Protein 3LX3 (pdb70)

Secondary structure (DSSP, 8-state):
--EEEEEEEEEEEEEEEEE--EETTEE---EEEEEEEEEEEEEEPPTTS-SS-HHHHHHHHHHHHHHHSSSEEEETT-SSEEEEEETTEEEEEETT--EEEEEGGGEEEES-SS--HHHHHHHHHHHHHHHH-HHHHHHTT--EEEEEEEEETTEEEEEEEE-

CATH classification: 3.30.479.10

Organism: Plasmodium vivax (strain Salvador I) (NCBI:txid126793)

Structure (mmCIF, N/CA/C/O backbone):
data_3LX3
#
_entry.id   3LX3
#
_cell.length_a   131.358
_cell.length_b   131.358
_cell.length_c   73.577
_cell.angle_alpha   90.000
_cell.angle_beta   90.000
_cell.angle_gamma   120.000
#
_symmetry.space_group_name_H-M   'H 3 2'
#
loop_
_entity.id
_entity.type
_entity.pdbx_description
1 polymer '6-pyruvoyl tetrahydrobiopterin synthase'
2 non-polymer 'ZINC ION'
3 non-polymer 2-amino-1,5-dihydropteridine-4,6-dione
4 water water
#
loop_
_atom_site.group_PDB
_atom_site.id
_atom_site.type_symbol
_atom_site.label_atom_id
_atom_site.label_alt_id
_atom_site.label_comp_id
_atom_site.label_asym_id
_atom_site.label_entity_id
_atom_site.label_seq_id
_atom_site.pdbx_PDB_ins_code
_atom_site.Cartn_x
_atom_site.Cartn_y
_atom_site.Cartn_z
_atom_site.occupancy
_atom_site.B_iso_or_equiv
_atom_site.auth_seq_id
_atom_site.auth_comp_id
_atom_site.auth_asym_id
_atom_site.auth_atom_id
_atom_site.pdbx_PDB_model_num
ATOM 1 N N . ASP A 1 18 ? 19.587 1.082 6.670 1.00 46.92 10 ASP A N 1
ATOM 2 C CA . ASP A 1 18 ? 18.930 1.953 7.699 1.00 48.52 10 ASP A CA 1
ATOM 3 C C . ASP A 1 18 ? 17.928 1.166 8.516 1.00 43.16 10 ASP A C 1
ATOM 4 O O . ASP A 1 18 ? 17.153 0.366 7.981 1.00 44.18 10 ASP A O 1
ATOM 9 N N . GLN A 1 19 ? 17.895 1.467 9.810 1.00 38.78 11 GLN A N 1
ATOM 10 C CA A GLN A 1 19 ? 17.062 0.738 10.746 0.60 34.22 11 GLN A CA 1
ATOM 11 C CA B GLN A 1 19 ? 17.061 0.744 10.743 0.40 34.28 11 GLN A CA 1
ATOM 12 C C . GLN A 1 19 ? 16.047 1.705 11.381 1.00 32.23 11 GLN A C 1
ATOM 13 O O . GLN A 1 19 ? 16.441 2.686 12.014 1.00 29.50 11 GLN A O 1
ATOM 24 N N . ILE A 1 20 ? 14.755 1.415 11.189 1.00 27.94 12 ILE A N 1
ATOM 25 C CA . ILE A 1 20 ? 13.666 2.202 11.759 1.00 28.01 12 ILE A CA 1
ATOM 26 C C . ILE A 1 20 ? 13.470 1.821 13.211 1.00 27.18 12 ILE A C 1
ATOM 27 O O . ILE A 1 20 ? 13.523 0.630 13.587 1.00 28.94 12 ILE A O 1
ATOM 32 N N . ALA A 1 21 ? 13.233 2.818 14.060 1.00 23.52 13 ALA A N 1
ATOM 33 C CA . ALA A 1 21 ? 12.765 2.552 15.405 1.00 20.59 13 ALA A CA 1
ATOM 34 C C . ALA A 1 21 ? 11.626 3.501 15.721 1.00 22.65 13 ALA A C 1
ATOM 35 O O . ALA A 1 21 ? 11.583 4.616 15.200 1.00 23.16 13 ALA A O 1
ATOM 37 N N . GLU A 1 22 ? 10.737 3.042 16.589 1.00 19.74 14 GLU A N 1
ATOM 38 C CA . GLU A 1 22 ? 9.624 3.844 17.118 1.00 19.25 14 GLU A CA 1
ATOM 39 C C . GLU A 1 22 ? 9.898 4.139 18.569 1.00 22.07 14 GLU A C 1
ATOM 40 O O . GLU A 1 22 ? 10.094 3.233 19.346 1.00 22.97 14 GLU A O 1
ATOM 46 N N . LEU A 1 23 ? 9.891 5.418 18.937 1.00 18.13 15 LEU A N 1
ATOM 47 C CA . LEU A 1 23 ? 10.116 5.820 20.307 1.00 17.11 15 LEU A CA 1
ATOM 48 C C . LEU A 1 23 ? 8.779 6.214 20.947 1.00 19.35 15 LEU A C 1
ATOM 49 O O . LEU A 1 23 ? 7.917 6.831 20.278 1.00 20.11 15 LEU A O 1
ATOM 54 N N . LEU A 1 24 ? 8.629 5.886 22.221 1.00 18.30 16 LEU A N 1
ATOM 55 C CA . LEU A 1 24 ? 7.462 6.244 23.019 1.00 17.70 16 LEU A CA 1
ATOM 56 C C . LEU A 1 24 ? 7.922 6.882 24.297 1.00 20.16 16 LEU A C 1
ATOM 57 O O . LEU A 1 24 ? 8.740 6.288 25.029 1.00 22.06 16 LEU A O 1
ATOM 62 N N . VAL A 1 25 ? 7.392 8.061 24.584 1.00 17.88 17 VAL A N 1
ATOM 63 C CA . VAL A 1 25 ? 7.594 8.641 25.888 1.00 20.09 17 VAL A CA 1
ATOM 64 C C . VAL A 1 25 ? 6.209 8.864 26.548 1.00 20.78 17 VAL A C 1
ATOM 65 O O . VAL A 1 25 ? 5.293 9.416 25.959 1.00 21.08 17 VAL A O 1
ATOM 69 N N . GLU A 1 26 ? 6.105 8.371 27.791 1.00 22.97 18 GLU A N 1
ATOM 70 C CA . GLU A 1 26 ? 4.873 8.368 28.547 1.00 26.32 18 GLU A CA 1
ATOM 71 C C . GLU A 1 26 ? 5.157 8.421 30.011 1.00 27.80 18 GLU A C 1
ATOM 72 O O . GLU A 1 26 ? 5.995 7.709 30.526 1.00 33.06 18 GLU A O 1
ATOM 78 N N . SER A 1 27 ? 4.401 9.238 30.722 1.00 30.15 19 SER A N 1
ATOM 79 C CA . SER A 1 27 ? 4.687 9.455 32.137 1.00 35.12 19 SER A CA 1
ATOM 80 C C . SER A 1 27 ? 3.499 10.080 32.817 1.00 36.21 19 SER A C 1
ATOM 81 O O . SER A 1 27 ? 2.865 10.959 32.242 1.00 33.00 19 SER A O 1
ATOM 84 N N . PRO A 1 28 ? 3.222 9.673 34.066 1.00 33.86 20 PRO A N 1
ATOM 85 C CA . PRO A 1 28 ? 2.229 10.458 34.813 1.00 32.02 20 PRO A CA 1
ATOM 86 C C . PRO A 1 28 ? 2.616 11.955 34.953 1.00 33.04 20 PRO A C 1
ATOM 87 O O . PRO A 1 28 ? 1.746 12.796 35.261 1.00 33.95 20 PRO A O 1
ATOM 91 N N . LEU A 1 29 ? 3.879 12.288 34.716 1.00 30.13 21 LEU A N 1
ATOM 92 C CA . LEU A 1 29 ? 4.347 13.685 34.649 1.00 35.27 21 LEU A CA 1
ATOM 93 C C . LEU A 1 29 ? 3.843 14.546 33.499 1.00 37.57 21 LEU A C 1
ATOM 94 O O . L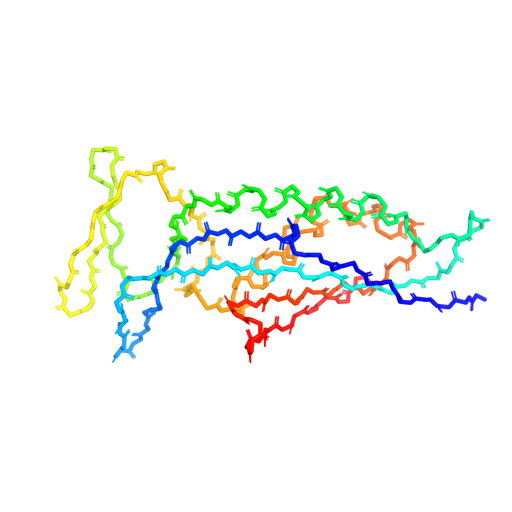EU A 1 29 ? 3.871 15.761 33.598 1.00 38.45 21 LEU A O 1
ATOM 99 N N . PHE A 1 30 ? 3.509 13.920 32.373 1.00 27.97 22 PHE A N 1
ATOM 100 C CA . PHE A 1 30 ? 3.086 14.603 31.141 1.00 28.73 22 PHE A CA 1
ATOM 101 C C . PHE A 1 30 ? 1.580 14.755 31.323 1.00 28.11 22 PHE A C 1
ATOM 102 O O . PHE A 1 30 ? 0.743 14.143 30.606 1.00 24.64 22 PHE A O 1
ATOM 110 N N . SER A 1 31 ? 1.257 15.566 32.307 1.00 24.03 23 SER A N 1
ATOM 111 C CA A SER A 1 31 ? -0.115 15.739 32.770 0.50 21.77 23 SER A CA 1
ATOM 112 C CA B SER A 1 31 ? -0.127 15.735 32.704 0.50 22.57 23 SER A CA 1
ATOM 113 C C . SER A 1 31 ? -0.522 17.199 32.755 1.00 22.50 23 SER A C 1
ATOM 114 O O . SER A 1 31 ? 0.315 18.100 32.956 1.00 23.14 23 SER A O 1
ATOM 119 N N . PHE A 1 32 ? -1.806 17.429 32.544 1.00 19.41 24 PHE A N 1
ATOM 120 C CA . PHE A 1 32 ? -2.395 18.752 32.736 1.00 18.32 24 PHE A CA 1
ATOM 121 C C . PHE A 1 32 ? -3.709 18.561 33.452 1.00 17.16 24 PHE A C 1
ATOM 122 O O . PHE A 1 32 ? -4.607 17.888 32.954 1.00 18.81 24 PHE A O 1
ATOM 130 N N . ASN A 1 33 ? -3.785 19.104 34.660 1.00 16.28 25 ASN A N 1
ATOM 131 C CA . ASN A 1 33 ? -4.928 18.946 35.493 1.00 17.06 25 ASN A CA 1
ATOM 132 C C . ASN A 1 33 ? -5.823 20.153 35.324 1.00 16.96 25 ASN A C 1
ATOM 133 O O . ASN A 1 33 ? -5.467 21.270 35.711 1.00 17.56 25 ASN A O 1
ATOM 138 N N . CYS A 1 34 ? -6.940 19.926 34.629 1.00 15.21 26 CYS A N 1
ATOM 139 C CA . CYS A 1 34 ? -7.735 20.999 34.065 1.00 14.77 26 CYS A CA 1
ATOM 140 C C . CYS A 1 34 ? -9.224 20.800 34.298 1.00 16.68 26 CYS A C 1
ATOM 141 O O . CYS A 1 34 ? -9.708 19.662 34.441 1.00 16.13 26 CYS A O 1
ATOM 144 N N . ALA A 1 35 ? -9.945 21.922 34.279 1.00 14.48 27 ALA A N 1
ATOM 145 C CA . ALA A 1 35 ? -11.385 21.912 34.272 1.00 14.95 27 ALA A CA 1
ATOM 146 C C . ALA A 1 35 ? -11.894 22.074 32.824 1.00 16.27 27 ALA A C 1
ATOM 147 O O . ALA A 1 35 ? -11.235 22.694 31.988 1.00 15.34 27 ALA A O 1
ATOM 149 N N . HIS A 1 36 ? -13.074 21.518 32.536 1.00 15.17 28 HIS A N 1
ATOM 150 C CA . HIS A 1 36 ? -13.673 21.659 31.225 1.00 14.70 28 HIS A CA 1
ATOM 151 C C . HIS A 1 36 ? -15.154 21.308 31.301 1.00 16.02 28 HIS A C 1
ATOM 152 O O . HIS A 1 36 ? -15.614 20.784 32.304 1.00 15.53 28 HIS A O 1
ATOM 159 N N . PHE A 1 37 ? -15.841 21.508 30.194 1.00 15.97 29 PHE A N 1
ATOM 160 C CA . PHE A 1 37 ? -17.098 20.801 29.946 1.00 15.52 29 PHE A CA 1
ATOM 161 C C . PHE A 1 37 ? -17.302 20.724 28.435 1.00 15.09 29 PHE A C 1
ATOM 162 O O . PHE A 1 37 ? -17.050 21.687 27.689 1.00 16.12 29 PHE A O 1
ATOM 170 N N . ILE A 1 38 ? -17.836 19.592 27.997 1.00 16.95 30 ILE A N 1
ATOM 171 C CA A ILE A 1 38 ? -18.238 19.377 26.596 0.50 18.27 30 ILE A CA 1
ATOM 172 C CA B ILE A 1 38 ? -18.177 19.448 26.586 0.50 18.76 30 ILE A CA 1
ATOM 173 C C . ILE A 1 38 ? -19.553 20.089 26.320 1.00 18.59 30 ILE A C 1
ATOM 174 O O . ILE A 1 38 ? -20.492 20.000 27.116 1.00 18.40 30 ILE A O 1
ATOM 183 N N . ALA A 1 39 ? -19.624 20.801 25.199 1.00 19.65 31 ALA A N 1
ATOM 184 C CA . ALA A 1 39 ? -20.870 21.328 24.678 1.00 19.35 31 ALA A CA 1
ATOM 185 C C . ALA A 1 39 ? -20.864 21.171 23.180 1.00 18.79 31 ALA A C 1
ATOM 186 O O . ALA A 1 39 ? -19.899 21.519 22.518 1.00 19.29 31 ALA A O 1
ATOM 188 N N . PHE A 1 40 ? -21.962 20.655 22.644 1.00 19.17 32 PHE A N 1
ATOM 189 C CA . PHE A 1 40 ? -22.198 20.607 21.191 1.00 20.35 32 PHE A CA 1
ATOM 190 C C . PHE A 1 40 ? -23.700 20.766 20.947 1.00 22.81 32 PHE A C 1
ATOM 191 O O . PHE A 1 40 ? -24.436 20.984 21.876 1.00 20.99 32 PHE A O 1
ATOM 199 N N . LYS A 1 41 ? -24.162 20.709 19.706 1.00 22.64 33 LYS A N 1
ATOM 200 C CA . LYS A 1 41 ? -25.572 20.997 19.425 1.00 24.60 33 LYS A CA 1
ATOM 201 C C . LYS A 1 41 ? -26.449 19.994 20.127 1.00 25.01 33 LYS A C 1
ATOM 202 O O . LYS A 1 41 ? -26.305 18.787 19.934 1.00 28.42 33 LYS A O 1
ATOM 208 N N . GLY A 1 42 ? -27.319 20.499 20.983 1.00 26.75 34 GLY A N 1
ATOM 209 C CA . GLY A 1 42 ? -28.212 19.675 21.782 1.00 30.76 34 GLY A CA 1
ATOM 210 C C . GLY A 1 42 ? -27.677 19.044 23.059 1.00 31.42 34 GLY A C 1
ATOM 211 O O . GLY A 1 42 ? -28.382 18.270 23.699 1.00 34.65 34 GLY A O 1
ATOM 212 N N . PHE A 1 43 ? -26.433 19.351 23.442 1.00 27.26 35 PHE A N 1
ATOM 213 C CA . PHE A 1 43 ? -25.814 18.725 24.603 1.00 27.18 35 PHE A CA 1
ATOM 214 C C . PHE A 1 43 ? -24.869 19.682 25.317 1.00 26.38 35 PHE A C 1
ATOM 215 O O . PHE A 1 43 ? -24.032 20.313 24.678 1.00 25.13 35 PHE A O 1
ATOM 223 N N . ARG A 1 44 ? -24.993 19.747 26.642 1.00 27.97 36 ARG A N 1
ATOM 224 C CA . ARG A 1 44 ? -24.115 20.541 27.500 1.00 28.22 36 ARG A CA 1
ATOM 225 C C . ARG A 1 44 ? -23.932 19.573 28.687 1.00 27.24 36 ARG A C 1
ATOM 226 O O . ARG A 1 44 ? -24.868 18.858 29.084 1.00 33.73 36 ARG A O 1
ATOM 234 N N . GLU A 1 45 ? -22.741 19.491 29.214 1.00 22.24 37 GLU A N 1
ATOM 235 C CA . GLU A 1 45 ? -22.576 18.817 30.506 1.00 24.71 37 GLU A CA 1
ATOM 236 C C . GLU A 1 45 ? -22.100 19.775 31.550 1.00 22.09 37 GLU A C 1
ATOM 237 O O . GLU A 1 45 ? -21.730 20.910 31.234 1.00 21.04 37 GLU A O 1
ATOM 243 N N . THR A 1 46 ? -22.131 19.307 32.792 1.00 18.45 38 THR A N 1
ATOM 244 C CA . THR A 1 46 ? -21.721 20.105 33.938 1.00 17.94 38 THR A CA 1
ATOM 245 C C . THR A 1 46 ? -20.228 20.278 33.974 1.00 18.40 38 THR A C 1
ATOM 246 O O . THR A 1 46 ? -19.448 19.416 33.511 1.00 18.51 38 THR A O 1
ATOM 250 N N . LEU A 1 47 ? -19.794 21.388 34.566 1.00 16.73 39 LEU A N 1
ATOM 251 C CA . LEU A 1 47 ? -18.383 21.647 34.835 1.00 17.29 39 LEU A CA 1
ATOM 252 C C . LEU A 1 47 ? -17.744 20.570 35.687 1.00 19.19 39 LEU A C 1
ATOM 253 O O . LEU A 1 47 ? -18.267 20.189 36.726 1.00 18.01 39 LEU A O 1
ATOM 258 N N . HIS A 1 48 ? -16.585 20.097 35.240 1.00 15.69 40 HIS A N 1
ATOM 259 C CA . HIS A 1 48 ? -15.824 19.115 35.996 1.00 17.16 40 HIS A CA 1
ATOM 260 C C . HIS A 1 48 ? -14.359 19.213 35.565 1.00 15.66 40 HIS A C 1
ATOM 261 O O . HIS A 1 48 ? -13.940 20.246 35.087 1.00 15.63 40 HIS A O 1
ATOM 268 N N . GLY A 1 49 ? -13.574 18.180 35.827 1.00 16.79 41 GLY A N 1
ATOM 269 C CA . GLY A 1 49 ? -12.184 18.221 35.441 1.00 16.8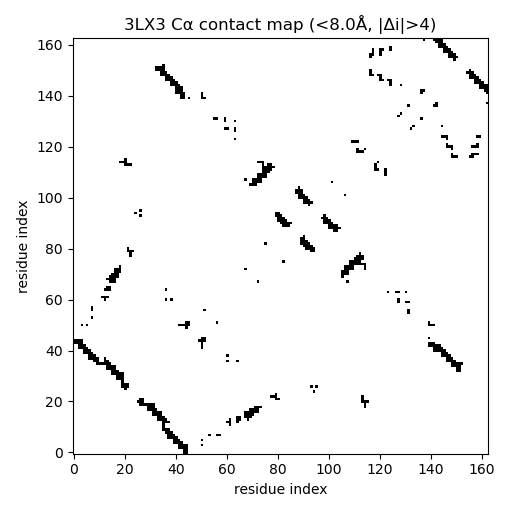8 41 GLY A CA 1
ATOM 270 C C . GLY A 1 49 ? -11.583 16.847 35.438 1.00 16.18 41 GLY A C 1
ATOM 271 O O . GLY A 1 49 ? -12.249 15.867 35.723 1.00 17.72 41 GLY A O 1
ATOM 272 N N . HIS A 1 50 ? -10.308 16.827 35.054 1.00 16.24 42 HIS A N 1
ATOM 273 C CA . HIS A 1 50 ? -9.508 15.632 34.802 1.00 14.49 42 HIS A CA 1
ATOM 274 C C . HIS A 1 50 ? -8.035 15.895 35.034 1.00 16.51 42 HIS A C 1
ATOM 275 O O . HIS A 1 50 ? -7.548 17.006 34.847 1.00 17.74 42 HIS A O 1
ATOM 282 N N . ASN A 1 51 ? -7.312 14.822 35.350 1.00 16.76 43 ASN A N 1
ATOM 283 C CA . ASN A 1 51 ? -5.887 14.760 35.196 1.00 17.87 43 ASN A CA 1
ATOM 284 C C . ASN A 1 51 ? -5.633 14.233 33.802 1.00 16.93 43 ASN A C 1
ATOM 285 O O . ASN A 1 51 ? -5.584 13.027 33.577 1.00 19.58 43 ASN A O 1
ATOM 290 N N . TYR A 1 52 ? -5.528 15.118 32.821 1.00 16.68 44 TYR A N 1
ATOM 291 C CA . TYR A 1 52 ? -5.232 14.681 31.474 1.00 16.83 44 TYR A CA 1
ATOM 292 C C . TYR A 1 52 ? -3.808 14.186 31.382 1.00 19.36 44 TYR A C 1
ATOM 293 O O . TYR A 1 52 ? -2.904 14.726 32.023 1.00 20.21 44 TYR A O 1
ATOM 302 N N . ASN A 1 53 ? -3.577 13.173 30.559 1.00 17.79 45 ASN A N 1
ATOM 303 C CA . ASN A 1 53 ? -2.240 12.649 30.340 1.00 19.81 45 ASN A CA 1
ATOM 304 C C . ASN A 1 53 ? -1.924 12.557 28.839 1.00 20.23 45 ASN A C 1
ATOM 305 O O . ASN A 1 53 ? -2.810 12.273 28.045 1.00 21.75 45 ASN A O 1
ATOM 314 N N . VAL A 1 54 ? -0.666 12.818 28.467 1.00 18.72 46 VAL A N 1
ATOM 315 C CA . VAL A 1 54 ? -0.215 12.8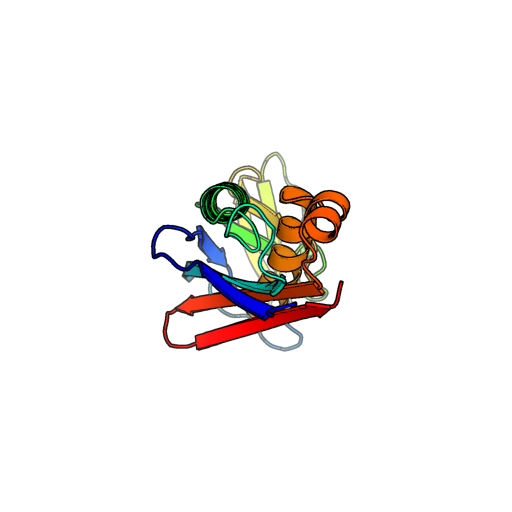61 27.084 1.00 19.60 46 VAL A CA 1
ATOM 316 C C . VAL A 1 54 ? 0.935 11.914 26.941 1.00 19.10 46 VAL A C 1
ATOM 317 O O . VAL A 1 54 ? 1.884 11.962 27.725 1.00 23.11 46 VAL A O 1
ATOM 321 N N . SER A 1 55 ? 0.885 11.102 25.887 1.00 17.55 47 SER A N 1
ATOM 322 C CA . SER A 1 55 ? 2.070 10.384 25.444 1.00 18.11 47 SER A CA 1
ATOM 323 C C . SER A 1 55 ? 2.414 10.749 24.019 1.00 20.27 47 SER A C 1
ATOM 324 O O . SER A 1 55 ? 1.558 11.110 23.233 1.00 19.76 47 SER A O 1
ATOM 327 N N . LEU A 1 56 ? 3.690 10.614 23.676 1.00 18.88 48 LEU A N 1
ATOM 328 C CA . LEU A 1 56 ? 4.180 10.901 22.326 1.00 17.45 48 LEU A CA 1
ATOM 329 C C . LEU A 1 56 ? 4.910 9.687 21.784 1.00 18.06 48 LEU A C 1
ATOM 330 O O . LEU A 1 56 ? 5.765 9.118 22.470 1.00 20.62 48 LEU A O 1
ATOM 335 N N . ARG A 1 57 ? 4.544 9.326 20.549 1.00 18.54 49 ARG A N 1
ATOM 336 C CA . ARG A 1 57 ? 5.199 8.271 19.791 1.00 18.55 49 ARG A CA 1
ATOM 337 C C . ARG A 1 57 ? 5.704 8.874 18.489 1.00 20.82 49 ARG A C 1
ATOM 338 O O . ARG A 1 57 ? 5.035 9.713 17.872 1.00 21.38 49 ARG A O 1
ATOM 346 N N . LEU A 1 58 ? 6.864 8.417 18.059 1.00 19.38 50 LEU A N 1
ATOM 347 C CA . LEU A 1 58 ? 7.391 8.870 16.775 1.00 19.59 50 LEU A CA 1
ATOM 348 C C . LEU A 1 58 ? 8.197 7.764 16.132 1.00 21.34 50 LEU A C 1
ATOM 349 O O . LEU A 1 58 ? 8.556 6.784 16.797 1.00 20.49 50 LEU A O 1
ATOM 354 N N . ARG A 1 59 ? 8.475 7.895 14.833 1.00 19.22 51 ARG A N 1
ATOM 355 C CA . ARG A 1 59 ? 9.269 6.928 14.072 1.00 18.79 51 ARG A CA 1
ATOM 356 C C . ARG A 1 59 ? 10.331 7.654 13.262 1.00 19.09 51 ARG A C 1
ATOM 357 O O . ARG A 1 59 ? 10.068 8.750 12.693 1.00 20.76 51 ARG A O 1
ATOM 365 N N . GLY A 1 60 ? 11.507 7.049 13.173 1.00 20.15 52 GLY A N 1
ATOM 366 C CA . GLY A 1 60 ? 12.570 7.549 12.289 1.00 20.13 52 GLY A CA 1
ATOM 367 C C . GLY A 1 60 ? 13.627 6.482 12.199 1.00 23.10 52 GLY A C 1
ATOM 368 O O . GLY A 1 60 ? 13.467 5.387 12.745 1.00 23.92 52 GLY A O 1
ATOM 369 N N . ASN A 1 61 ? 14.715 6.776 11.514 1.00 23.74 53 ASN A N 1
ATOM 370 C CA . ASN A 1 61 ? 15.859 5.877 11.473 1.00 23.69 53 ASN A CA 1
ATOM 371 C C . ASN A 1 61 ? 16.780 6.142 12.659 1.00 23.17 53 ASN A C 1
ATOM 372 O O . ASN A 1 61 ? 16.937 7.299 13.085 1.00 22.24 53 ASN A O 1
ATOM 377 N N . ILE A 1 62 ? 17.411 5.089 13.159 1.00 22.23 54 ILE A N 1
ATOM 378 C CA . ILE A 1 62 ? 18.441 5.242 14.204 1.00 23.51 54 ILE A CA 1
ATOM 379 C C . ILE A 1 62 ? 19.620 5.968 13.556 1.00 21.18 54 ILE A C 1
ATOM 380 O O . ILE A 1 62 ? 20.106 5.544 12.464 1.00 24.63 54 ILE A O 1
ATOM 385 N N . GLN A 1 63 ? 20.046 7.081 14.147 1.00 22.57 55 GLN A N 1
ATOM 386 C CA . GLN A 1 63 ? 21.148 7.901 13.627 1.00 24.21 55 GLN A CA 1
ATOM 387 C C . GLN A 1 63 ? 22.508 7.379 14.096 1.00 25.28 55 GLN A C 1
ATOM 388 O O . GLN A 1 63 ? 22.584 6.439 14.899 1.00 22.91 55 GLN A O 1
ATOM 394 N N . GLY A 1 64 ? 23.569 7.984 13.573 1.00 26.22 56 GLY A N 1
ATOM 395 C CA . GLY A 1 64 ? 24.924 7.546 13.893 1.00 24.90 56 GLY A CA 1
ATOM 396 C C . GLY A 1 64 ? 25.287 7.652 15.367 1.00 24.53 56 GLY A C 1
ATOM 397 O O . GLY A 1 64 ? 26.244 7.012 15.826 1.00 25.79 56 GLY A O 1
ATOM 398 N N . ASP A 1 65 ? 24.569 8.508 16.103 1.00 25.91 57 ASP A N 1
ATOM 399 C CA . ASP A 1 65 ? 24.815 8.665 17.531 1.00 21.02 57 ASP A CA 1
ATOM 400 C C . ASP A 1 65 ? 24.107 7.607 18.414 1.00 21.41 57 ASP A C 1
ATOM 401 O O . ASP A 1 65 ? 24.333 7.543 19.622 1.00 22.78 57 ASP A O 1
ATOM 406 N N . GLY A 1 66 ? 23.330 6.728 17.776 1.00 21.89 58 GLY A N 1
ATOM 407 C CA . GLY A 1 66 ? 22.622 5.656 18.462 1.00 22.11 58 GLY A CA 1
ATOM 408 C C . GLY A 1 66 ? 21.159 5.887 18.831 1.00 19.71 58 GLY A C 1
ATOM 409 O O . GLY A 1 66 ? 20.494 4.995 19.328 1.00 19.16 58 GLY A O 1
ATOM 410 N N . TYR A 1 67 ? 20.692 7.102 18.570 1.00 18.68 59 TYR A N 1
ATOM 411 C CA . TYR A 1 67 ? 19.325 7.495 18.827 1.00 18.59 59 TYR A CA 1
ATOM 412 C C . TYR A 1 67 ? 18.559 7.806 17.558 1.00 20.22 59 TYR A C 1
ATOM 413 O O . TYR A 1 67 ? 19.166 8.280 16.588 1.00 20.87 59 TYR A O 1
ATOM 422 N N . VAL A 1 68 ? 17.236 7.595 17.571 1.00 19.27 60 VAL A N 1
ATOM 423 C CA . VAL A 1 68 ? 16.403 8.260 16.562 1.00 18.88 60 VAL A CA 1
ATOM 424 C C . VAL A 1 68 ? 16.482 9.768 16.841 1.00 19.56 60 VAL A C 1
ATOM 425 O O . VAL A 1 68 ? 16.874 10.569 15.973 1.00 21.95 60 VAL A O 1
ATOM 429 N N . ILE A 1 69 ? 16.128 10.120 18.065 1.00 20.08 61 ILE A N 1
ATOM 430 C CA . ILE A 1 69 ? 16.153 11.498 18.590 1.00 20.17 61 ILE A CA 1
ATOM 431 C C . ILE A 1 69 ? 16.230 11.306 20.118 1.00 19.47 61 ILE A C 1
ATOM 432 O O . ILE A 1 69 ? 15.687 10.334 20.676 1.00 20.42 61 ILE A O 1
ATOM 437 N N . ASP A 1 70 ? 16.974 12.162 20.795 1.00 20.88 62 ASP A N 1
ATOM 438 C CA . ASP A 1 70 ? 17.184 12.062 22.224 1.00 19.51 62 ASP A CA 1
ATOM 439 C C . ASP A 1 70 ? 15.860 12.130 22.999 1.00 20.51 62 ASP A C 1
ATOM 440 O O . ASP A 1 70 ? 15.122 13.123 22.932 1.00 21.19 62 ASP A O 1
ATOM 445 N N . PHE A 1 71 ? 15.557 11.083 23.770 1.00 20.37 63 PHE A N 1
ATOM 446 C CA . PHE A 1 71 ? 14.383 11.087 24.653 1.00 20.33 63 PHE A CA 1
ATOM 447 C C . PHE A 1 71 ? 14.298 12.351 25.511 1.00 20.09 63 PHE A C 1
ATOM 448 O O . PHE A 1 71 ? 13.191 12.832 25.819 1.00 20.44 63 PHE A O 1
ATOM 456 N N . SER A 1 72 ? 15.441 12.882 25.969 1.00 21.23 64 SER A N 1
ATOM 457 C CA . SER A 1 72 ? 15.386 14.038 26.894 1.00 24.55 64 SER A CA 1
ATOM 458 C C . SER A 1 72 ? 14.761 15.285 26.243 1.00 24.89 64 SER A C 1
ATOM 459 O O . SER A 1 72 ? 14.073 16.056 26.898 1.00 24.39 64 SER A O 1
ATOM 464 N N . ILE A 1 73 ? 14.998 15.468 24.943 1.00 22.61 65 ILE A N 1
ATOM 465 C CA . ILE A 1 73 ? 14.402 16.569 24.190 1.00 25.12 65 ILE A CA 1
ATOM 466 C C . ILE A 1 73 ? 12.901 16.361 24.112 1.00 23.72 65 ILE A C 1
ATOM 467 O O . ILE A 1 73 ? 12.112 17.292 24.331 1.00 25.28 65 ILE A O 1
ATOM 472 N N . LEU A 1 74 ? 12.487 15.132 23.800 1.00 21.54 66 LEU A N 1
ATOM 473 C CA . LEU A 1 74 ? 11.058 14.805 23.716 1.00 21.56 66 LEU A CA 1
ATOM 474 C C . LEU A 1 74 ? 10.364 15.085 25.034 1.00 23.17 66 LEU A C 1
ATOM 475 O O . LEU A 1 74 ? 9.305 15.719 25.069 1.00 23.89 66 LEU A O 1
ATOM 480 N N . LYS A 1 75 ? 10.970 14.644 26.125 1.00 20.94 67 LYS A N 1
ATOM 481 C CA . LYS A 1 75 ? 10.368 14.822 27.419 1.00 21.47 67 LYS A CA 1
ATOM 482 C C . LYS A 1 75 ? 10.252 16.300 27.779 1.00 21.85 67 LYS A C 1
ATOM 483 O O . LYS A 1 75 ? 9.235 16.726 28.330 1.00 22.84 67 LYS A O 1
ATOM 489 N N . GLU A 1 76 ? 11.315 17.050 27.498 1.00 23.17 68 GLU A N 1
ATOM 490 C CA . GLU A 1 76 ? 11.355 18.487 27.824 1.00 24.46 68 GLU A CA 1
ATOM 491 C C . GLU A 1 76 ? 10.213 19.206 27.129 1.00 25.70 68 GLU A C 1
ATOM 492 O O . GLU A 1 76 ? 9.487 19.977 27.757 1.00 24.50 68 GLU A O 1
ATOM 498 N N . LYS A 1 77 ? 10.043 18.904 25.839 1.00 24.44 69 LYS A N 1
ATOM 499 C CA . LYS A 1 77 ? 9.027 19.585 25.035 1.00 25.06 69 LYS A CA 1
ATOM 500 C C . LYS A 1 77 ? 7.610 19.138 25.380 1.00 24.55 69 LYS A C 1
ATOM 501 O O . LYS A 1 77 ? 6.711 19.995 25.455 1.00 24.34 69 LYS A O 1
ATOM 507 N N . VAL A 1 78 ? 7.386 17.840 25.653 1.00 21.63 70 VAL A N 1
ATOM 508 C CA . VAL A 1 78 ? 6.056 17.400 26.140 1.00 21.30 70 VAL A CA 1
ATOM 509 C C . VAL A 1 78 ? 5.710 18.073 27.482 1.00 23.66 70 VAL A C 1
ATOM 510 O O . VAL A 1 78 ? 4.602 18.565 27.666 1.00 22.89 70 VAL A O 1
ATOM 514 N N . ARG A 1 79 ? 6.663 18.124 28.411 1.00 21.97 71 ARG A N 1
ATOM 515 C CA A ARG A 1 79 ? 6.405 18.777 29.698 0.60 23.35 71 ARG A CA 1
ATOM 516 C CA B ARG A 1 79 ? 6.437 18.785 29.693 0.40 24.17 71 ARG A CA 1
ATOM 517 C C . ARG A 1 79 ? 6.057 20.253 29.486 1.00 23.61 71 ARG A C 1
ATOM 518 O O . ARG A 1 79 ? 5.160 20.770 30.134 1.00 22.74 71 ARG A O 1
ATOM 533 N N . LYS A 1 80 ? 6.779 20.929 28.600 1.00 23.62 72 LYS A N 1
ATOM 534 C CA . LYS A 1 80 ? 6.525 22.350 28.324 1.00 22.98 72 LYS A CA 1
ATOM 535 C C . LYS A 1 80 ? 5.079 22.588 27.842 1.00 24.84 72 LYS A C 1
ATOM 536 O O . LYS A 1 80 ? 4.375 23.485 28.347 1.00 23.68 72 LYS A O 1
ATOM 542 N N . VAL A 1 81 ? 4.636 21.791 26.872 1.00 22.52 73 VAL A N 1
ATOM 543 C CA . VAL A 1 81 ? 3.269 21.920 26.320 1.00 24.65 73 VAL A CA 1
ATOM 544 C C . VAL A 1 81 ? 2.258 21.616 27.394 1.00 24.71 73 VAL A C 1
ATOM 545 O O . VAL A 1 81 ? 1.315 22.377 27.603 1.00 24.98 73 VAL A O 1
ATOM 549 N N . CYS A 1 82 ? 2.460 20.529 28.119 1.00 23.68 74 CYS A N 1
ATOM 550 C CA . CYS A 1 82 ? 1.558 20.204 29.249 1.00 24.15 74 CYS A CA 1
ATOM 551 C C . CYS A 1 82 ? 1.457 21.314 30.275 1.00 25.94 74 CYS A C 1
ATOM 552 O O . CYS A 1 82 ? 0.365 21.634 30.753 1.00 24.07 74 CYS A O 1
ATOM 555 N N . LYS A 1 83 ? 2.580 21.944 30.599 1.00 24.23 75 LYS A N 1
ATOM 556 C CA . LYS A 1 83 ? 2.609 22.945 31.633 1.00 24.25 75 LYS A CA 1
ATOM 557 C C . LYS A 1 83 ? 1.785 24.163 31.214 1.00 22.55 75 LYS A C 1
ATOM 558 O O . LYS A 1 83 ? 1.196 24.815 32.110 1.00 25.94 75 LYS A O 1
ATOM 564 N N . GLN A 1 84 ? 1.699 24.463 29.913 1.00 22.53 76 GLN A N 1
ATOM 565 C CA . GLN A 1 84 ? 0.918 25.590 29.452 1.00 23.44 76 GLN A CA 1
ATOM 566 C C . GLN A 1 84 ? -0.563 25.400 29.725 1.00 23.70 76 GLN A C 1
ATOM 567 O O . GLN A 1 84 ? -1.289 26.351 30.015 1.00 24.81 76 GLN A O 1
ATOM 573 N N . LEU A 1 85 ? -1.019 24.156 29.636 1.00 20.85 77 LEU A N 1
ATOM 574 C CA . LEU A 1 85 ? -2.430 23.851 29.873 1.00 20.01 77 LEU A CA 1
ATOM 575 C C . LEU A 1 85 ? -2.765 23.654 31.344 1.00 17.69 77 LEU A C 1
ATOM 576 O O . LEU A 1 85 ? -3.841 24.048 31.835 1.00 17.42 77 LEU A O 1
ATOM 581 N N . ASP A 1 86 ? -1.838 23.042 32.063 1.00 17.96 78 ASP A N 1
ATOM 582 C CA . ASP A 1 86 ? -2.069 22.600 33.429 1.00 17.72 78 ASP A CA 1
ATOM 583 C C . ASP A 1 86 ? -2.615 23.695 34.332 1.00 16.79 78 ASP A C 1
ATOM 584 O O . ASP A 1 86 ? -2.171 24.853 34.271 1.00 17.96 78 ASP A O 1
ATOM 589 N N . HIS A 1 87 ? -3.574 23.313 35.183 1.00 18.16 79 HIS A N 1
ATOM 590 C CA . HIS A 1 87 ? -4.097 24.180 36.246 1.00 18.05 79 HIS A CA 1
ATOM 591 C C . HIS A 1 87 ? -4.924 25.319 35.696 1.00 17.63 79 HIS A C 1
ATOM 592 O O . HIS A 1 87 ? -4.887 26.424 36.171 1.00 22.07 79 HIS A O 1
ATOM 599 N N . HIS A 1 88 ? -5.718 25.038 34.691 1.00 16.59 80 HIS A N 1
ATOM 600 C CA . HIS A 1 88 ? -6.666 25.999 34.135 1.00 15.77 80 HIS A CA 1
ATOM 601 C C . HIS A 1 88 ? -7.949 25.341 33.695 1.00 15.65 80 HIS A C 1
ATOM 602 O O . HIS A 1 88 ? -8.054 24.107 33.557 1.00 15.88 80 HIS A O 1
ATOM 609 N N . PHE A 1 89 ? -8.939 26.181 33.412 1.00 14.43 81 PHE A N 1
ATOM 610 C CA . PHE A 1 89 ? -10.105 25.814 32.651 1.00 13.62 81 PHE A CA 1
ATOM 611 C C . PHE A 1 89 ? -9.779 25.861 31.154 1.00 15.33 81 PHE A C 1
ATOM 612 O O . PHE A 1 89 ? -9.283 26.901 30.678 1.00 15.77 81 PHE A O 1
ATOM 620 N N . ILE A 1 90 ? -10.074 24.790 30.419 1.00 15.91 82 ILE A N 1
ATOM 621 C CA . ILE A 1 90 ? -9.848 24.748 28.984 1.00 14.29 82 ILE A CA 1
ATOM 622 C C . ILE A 1 90 ? -11.011 25.380 28.257 1.00 15.21 82 ILE A C 1
ATOM 623 O O . ILE A 1 90 ? -12.133 24.866 28.288 1.00 15.91 82 ILE A O 1
ATOM 628 N N . LEU A 1 91 ? -10.753 26.508 27.595 1.00 16.56 83 LEU A N 1
ATOM 629 C CA . LEU A 1 91 ? -11.806 27.304 26.955 1.00 16.20 83 LEU A CA 1
ATOM 630 C C . LEU A 1 91 ? -11.707 27.113 25.441 1.00 18.65 83 LEU A C 1
ATOM 631 O O . LEU A 1 91 ? -10.758 27.590 24.825 1.00 17.75 83 LEU A O 1
ATOM 636 N N . PRO A 1 92 ? -12.693 26.413 24.852 1.00 16.88 84 PRO A N 1
ATOM 637 C CA . PRO A 1 92 ? -12.664 26.207 23.411 1.00 18.14 84 PRO A CA 1
ATOM 638 C C . PRO A 1 92 ? -13.168 27.404 22.693 1.00 23.50 84 PRO A C 1
ATOM 639 O O . PRO A 1 92 ? -14.399 27.564 22.557 1.00 25.51 84 PRO A O 1
ATOM 643 N N . MET A 1 93 ? -12.240 28.160 22.136 1.00 21.53 85 MET A N 1
ATOM 644 C CA . MET A 1 93 ? -12.526 29.498 21.620 1.00 25.07 85 MET A CA 1
ATOM 645 C C . MET A 1 93 ? -13.320 29.489 20.283 1.00 24.06 85 MET A C 1
ATOM 646 O O . MET A 1 93 ? -13.933 30.528 19.925 1.00 24.90 85 MET A O 1
ATOM 651 N N . TYR A 1 94 ? -13.421 28.349 19.593 1.00 21.92 86 TYR A N 1
ATOM 652 C CA . TYR A 1 94 ? -14.188 28.251 18.371 1.00 20.18 86 TYR A CA 1
ATOM 653 C C . TYR A 1 94 ? -15.530 27.499 18.463 1.00 23.39 86 TYR A C 1
ATOM 654 O O . TYR A 1 94 ? -16.095 27.103 17.470 1.00 23.19 86 TYR A O 1
ATOM 663 N N . SER A 1 95 ? -16.061 27.356 19.657 1.00 21.81 87 SER A N 1
ATOM 664 C CA . SER A 1 95 ? -17.314 26.641 19.836 1.00 20.52 87 SER A CA 1
ATOM 665 C C . SER A 1 95 ? -18.465 27.377 19.198 1.00 19.59 87 SER A C 1
ATOM 666 O O . SER A 1 95 ? -18.634 28.593 19.420 1.00 25.25 87 SER A O 1
ATOM 669 N N . ASP A 1 96 ? -19.304 26.626 18.500 1.00 20.80 88 ASP A N 1
ATOM 670 C CA . ASP A 1 96 ? -20.465 27.196 17.859 1.00 25.86 88 ASP A CA 1
ATOM 671 C C . ASP A 1 96 ? -21.692 27.163 18.751 1.00 24.61 88 ASP A 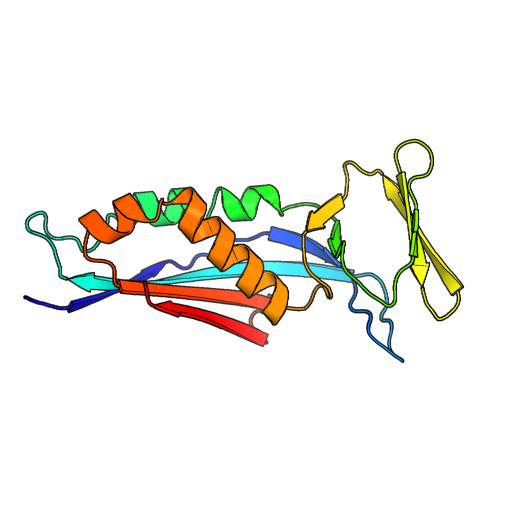C 1
ATOM 672 O O . ASP A 1 96 ? -22.759 27.638 18.336 1.00 28.46 88 ASP A O 1
ATOM 677 N N . VAL A 1 97 ? -21.561 26.655 19.973 1.00 19.58 89 VAL A N 1
ATOM 678 C CA . VAL A 1 97 ? -22.688 26.578 20.905 1.00 18.77 89 VAL A CA 1
ATOM 679 C C . VAL A 1 97 ? -22.448 27.307 22.213 1.00 21.03 89 VAL A C 1
ATOM 680 O O . VAL A 1 97 ? -23.236 27.194 23.150 1.00 23.25 89 VAL A O 1
ATOM 684 N N . LEU A 1 98 ? -21.321 28.011 22.328 1.00 19.60 90 LEU A N 1
ATOM 685 C CA . LEU A 1 98 ? -21.023 28.811 23.500 1.00 19.22 90 LEU A CA 1
ATOM 686 C C . LEU A 1 98 ? -20.873 30.251 23.083 1.00 20.35 90 LEU A C 1
ATOM 687 O O . LEU A 1 98 ? -20.284 30.535 22.022 1.00 22.09 90 LEU A O 1
ATOM 692 N N . ASN A 1 99 ? -21.434 31.159 23.885 1.00 18.47 91 ASN A N 1
ATOM 693 C CA . ASN A 1 99 ? -21.252 32.606 23.745 1.00 18.37 91 ASN A CA 1
ATOM 694 C C . ASN A 1 99 ? -20.223 33.042 24.747 1.00 19.40 91 ASN A C 1
ATOM 695 O O . ASN A 1 99 ? -20.436 32.942 25.944 1.00 19.51 91 ASN A O 1
ATOM 700 N N . ILE A 1 100 ? -19.055 33.452 24.282 1.00 18.41 92 ILE A N 1
ATOM 701 C CA . ILE A 1 100 ? -17.891 33.711 25.139 1.00 18.55 92 ILE A CA 1
ATOM 702 C C . ILE A 1 100 ? -17.733 35.225 25.183 1.00 20.27 92 ILE A C 1
ATOM 703 O O . ILE A 1 100 ? -17.460 35.840 24.147 1.00 21.69 92 ILE A O 1
ATOM 708 N N . GLN A 1 101 ? -17.988 35.830 26.339 1.00 20.80 93 GLN A N 1
ATOM 709 C CA . GLN A 1 101 ? -17.979 37.302 26.512 1.00 20.63 93 GLN A CA 1
ATOM 710 C C . GLN A 1 101 ? -16.795 37.687 27.401 1.00 23.27 93 GLN A C 1
ATOM 711 O O . GLN A 1 101 ? -16.447 36.949 28.329 1.00 22.85 93 GLN A O 1
ATOM 722 N N . GLU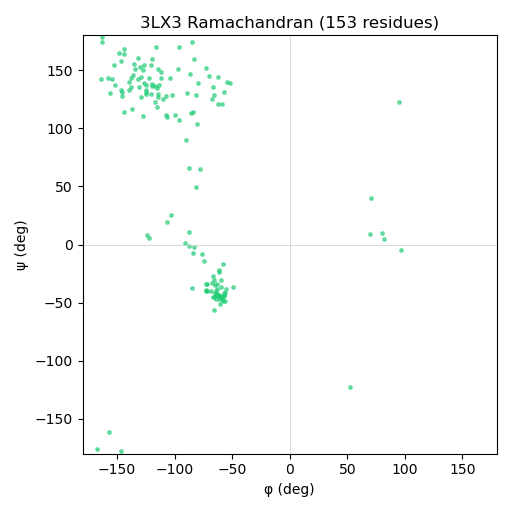 A 1 102 ? -16.155 38.813 27.120 1.00 19.30 94 GLU A N 1
ATOM 723 C CA A GLU A 1 102 ? -15.174 39.399 28.020 0.50 19.64 94 GLU A CA 1
ATOM 724 C CA B GLU A 1 102 ? -15.167 39.335 28.039 0.50 18.47 94 GLU A CA 1
ATOM 725 C C . GLU A 1 102 ? -15.864 40.400 28.911 1.00 18.69 94 GLU A C 1
ATOM 726 O O . GLU A 1 102 ? -16.436 41.365 28.416 1.00 22.18 94 GLU A O 1
ATOM 737 N N . VAL A 1 103 ? -15.843 40.192 30.208 1.00 17.65 95 VAL A N 1
ATOM 738 C CA . VAL A 1 103 ? -16.487 41.044 31.184 1.00 19.80 95 VAL A CA 1
ATOM 739 C C . VAL A 1 103 ? -15.426 41.403 32.215 1.00 18.37 95 VAL A C 1
ATOM 740 O O . VAL A 1 103 ? -14.987 40.543 32.978 1.00 18.20 95 VAL A O 1
ATOM 744 N N . ASN A 1 104 ? -15.001 42.662 32.238 1.00 21.21 96 ASN A N 1
ATOM 745 C CA . ASN A 1 104 ? -13.933 43.090 33.097 1.00 19.34 96 ASN A CA 1
ATOM 746 C C . ASN A 1 104 ? -12.715 42.162 32.880 1.00 15.78 96 ASN A C 1
ATOM 747 O O . ASN A 1 104 ? -12.231 42.043 31.772 1.00 19.75 96 ASN A O 1
ATOM 752 N N . ASP A 1 105 ? -12.216 41.511 33.932 1.00 18.28 97 ASP A N 1
ATOM 753 C CA . ASP A 1 105 ? -11.071 40.586 33.778 1.00 16.52 97 ASP A CA 1
ATOM 754 C C . ASP A 1 105 ? -11.498 39.120 33.796 1.00 16.67 97 ASP A C 1
ATOM 755 O O . ASP A 1 105 ? -10.706 38.242 34.104 1.00 17.08 97 ASP A O 1
ATOM 760 N N . ASN A 1 106 ? -12.746 38.891 33.423 1.00 16.59 98 ASN A N 1
ATOM 761 C CA . ASN A 1 106 ? -13.327 37.542 33.344 1.00 15.84 98 ASN A CA 1
ATOM 762 C C . ASN A 1 106 ? -13.795 37.187 31.950 1.00 16.08 98 ASN A C 1
ATOM 763 O O . ASN A 1 106 ? -14.034 38.053 31.114 1.00 16.44 98 ASN A O 1
ATOM 768 N N . PHE A 1 107 ? -13.916 35.874 31.729 1.00 15.99 99 PHE A N 1
ATOM 769 C CA . PHE A 1 107 ? -14.690 35.339 30.602 1.00 16.06 99 PHE A CA 1
ATOM 770 C C . PHE A 1 107 ? -16.013 34.865 31.151 1.00 16.99 99 PHE A C 1
ATOM 771 O O . PHE A 1 107 ? -16.055 34.091 32.140 1.00 17.23 99 PHE A O 1
ATOM 779 N N . LYS A 1 108 ? -17.083 35.326 30.509 1.00 17.41 100 LYS A N 1
ATOM 780 C CA . LYS A 1 108 ? -18.439 34.874 30.814 1.00 17.36 100 LYS A CA 1
ATOM 781 C C . LYS A 1 108 ? -18.905 33.989 29.655 1.00 18.68 100 LYS A C 1
ATOM 782 O O . LYS A 1 108 ? -18.837 34.372 28.494 1.00 21.49 100 LYS A O 1
ATOM 788 N N . ILE A 1 109 ? -19.364 32.794 29.970 1.00 16.18 101 ILE A N 1
ATOM 789 C CA . ILE A 1 109 ? -19.758 31.819 28.983 1.00 16.18 101 ILE A CA 1
ATOM 790 C C . ILE A 1 109 ? -21.236 31.546 29.153 1.00 17.82 101 ILE A C 1
ATOM 791 O O . ILE A 1 109 ? -21.661 31.189 30.241 1.00 19.37 101 ILE A O 1
ATOM 796 N N . THR A 1 110 ? -22.015 31.748 28.093 1.00 16.92 102 THR A N 1
ATOM 797 C CA . THR A 1 110 ? -23.442 31.481 28.109 1.00 16.37 102 THR A CA 1
ATOM 798 C C . THR A 1 110 ? -23.733 30.338 27.139 1.00 21.02 102 THR A C 1
ATOM 799 O O . THR A 1 110 ? -23.276 30.337 25.988 1.00 19.28 102 THR A O 1
ATOM 803 N N . CYS A 1 111 ? -24.463 29.351 27.618 1.00 18.66 103 CYS A N 1
ATOM 804 C CA . CYS A 1 111 ? -24.735 28.121 26.860 1.00 19.08 103 CYS A CA 1
ATOM 805 C C . CYS A 1 111 ? -26.092 28.202 26.139 1.00 21.96 103 CYS A C 1
ATOM 806 O O . CYS A 1 111 ? -26.889 29.110 26.402 1.00 21.23 103 CYS A O 1
ATOM 809 N N . GLU A 1 112 ? -26.353 27.242 25.261 1.00 20.93 104 GLU A N 1
ATOM 810 C CA A GLU A 1 112 ? -27.609 27.135 24.512 0.65 24.98 104 GLU A CA 1
ATOM 811 C CA B GLU A 1 112 ? -27.604 27.293 24.524 0.35 21.90 104 GLU A CA 1
ATOM 812 C C . GLU A 1 112 ? -28.824 27.028 25.426 1.00 24.25 104 GLU A C 1
ATOM 813 O O . GLU A 1 112 ? -29.920 27.470 25.074 1.00 28.06 104 GLU A O 1
ATOM 824 N N . ASP A 1 113 ? -28.638 26.381 26.591 1.00 23.36 105 ASP A N 1
ATOM 825 C CA . ASP A 1 113 ? -29.711 26.189 27.570 1.00 25.82 105 ASP A CA 1
ATOM 826 C C . ASP A 1 113 ? -29.800 27.395 28.547 1.00 27.28 105 ASP A C 1
ATOM 827 O O . ASP A 1 113 ? -30.500 27.333 29.578 1.00 28.55 105 ASP A O 1
ATOM 832 N N . ASN A 1 114 ? -29.078 28.467 28.198 1.00 24.82 106 ASN A N 1
ATOM 833 C CA . ASN A 1 114 ? -28.975 29.733 28.950 1.00 24.68 106 ASN A CA 1
ATOM 834 C C . ASN A 1 114 ? -28.204 29.644 30.263 1.00 25.10 106 ASN A C 1
ATOM 835 O O . ASN A 1 114 ? -28.123 30.658 30.969 1.00 25.02 106 ASN A O 1
ATOM 840 N N . SER A 1 115 ? -27.542 28.503 30.516 1.00 23.26 107 SER A N 1
ATOM 841 C CA . SER A 1 115 ? -26.630 28.370 31.675 1.00 21.44 107 SER A CA 1
ATOM 842 C C . SER A 1 115 ? -25.506 29.373 31.502 1.00 21.88 107 SER A C 1
ATOM 843 O O . SER A 1 115 ? -25.055 29.592 30.389 1.00 21.02 107 SER A O 1
ATOM 846 N N . GLU A 1 116 ? -25.050 29.949 32.597 1.00 18.13 108 GLU A N 1
ATOM 847 C CA . GLU A 1 116 ? -23.998 30.969 32.585 1.00 18.31 108 GLU A CA 1
ATOM 848 C C . GLU A 1 116 ? -22.876 30.576 33.536 1.00 15.05 108 GLU A C 1
ATOM 849 O O . GLU A 1 116 ? -23.111 30.126 34.681 1.00 16.19 108 GLU A O 1
ATOM 855 N N . TYR A 1 117 ? -21.631 30.807 33.077 1.00 15.53 109 TYR A N 1
ATOM 856 C CA . TYR A 1 117 ? -20.415 30.644 33.866 1.00 14.93 109 TYR A CA 1
ATOM 857 C C . TYR A 1 117 ? -19.618 31.921 33.803 1.00 15.17 109 TYR A C 1
ATOM 858 O O . TYR A 1 117 ? -19.647 32.644 32.776 1.00 16.43 109 TYR A O 1
ATOM 867 N N . SER A 1 118 ? -18.805 32.176 34.809 1.00 14.65 110 SER A N 1
ATOM 868 C CA . SER A 1 118 ? -17.843 33.264 34.716 1.00 15.72 110 SER A CA 1
ATOM 869 C C . SER A 1 118 ? -16.574 32.876 35.460 1.00 15.50 110 SER A C 1
ATOM 870 O O . SER A 1 118 ? -16.635 32.365 36.572 1.00 15.60 110 SER A O 1
ATOM 873 N N . PHE A 1 119 ? -15.434 33.073 34.793 1.00 15.68 111 PHE A N 1
ATOM 874 C CA . PHE A 1 119 ? -14.146 32.737 35.374 1.00 15.46 111 PHE A CA 1
ATOM 875 C C . PHE A 1 119 ? -13.156 33.855 35.106 1.00 15.12 111 PHE A C 1
ATOM 876 O O . PHE A 1 119 ? -13.209 34.470 34.065 1.00 14.86 111 PHE A O 1
ATOM 884 N N . PRO A 1 120 ? -12.216 34.116 36.047 1.00 15.81 112 PRO A N 1
ATOM 885 C CA . PRO A 1 120 ? -11.166 35.022 35.691 1.00 15.04 112 PRO A CA 1
ATOM 886 C C . PRO A 1 120 ? -10.454 34.582 34.404 1.00 14.16 112 PRO A C 1
ATOM 887 O O . PRO A 1 120 ? -10.227 33.394 34.212 1.00 15.68 112 PRO A O 1
ATOM 891 N N . LYS A 1 121 ? -10.117 35.521 33.539 1.00 14.94 113 LYS A N 1
ATOM 892 C CA . LYS A 1 121 ? -9.428 35.200 32.277 1.00 14.70 113 LYS A CA 1
ATOM 893 C C . LYS A 1 121 ? -8.157 34.421 32.528 1.00 16.47 113 LYS A C 1
ATOM 894 O O . LYS A 1 121 ? -7.843 33.498 31.793 1.00 18.36 113 LYS A O 1
ATOM 900 N N . ARG A 1 122 ? -7.436 34.785 33.595 1.00 17.74 114 ARG A N 1
ATOM 901 C CA A ARG A 1 122 ? -6.149 34.146 33.913 0.60 18.15 114 ARG A CA 1
ATOM 902 C CA B ARG A 1 122 ? -6.151 34.124 33.836 0.40 18.82 114 ARG A CA 1
ATOM 903 C C . ARG A 1 122 ? -6.302 32.698 34.364 1.00 17.60 114 ARG A C 1
ATOM 904 O O . ARG A 1 122 ? -5.322 31.944 34.341 1.00 19.16 114 ARG A O 1
ATOM 919 N N . ASP A 1 123 ? -7.517 32.295 34.738 1.00 17.07 115 ASP A N 1
ATOM 920 C CA . ASP A 1 123 ? -7.777 30.900 35.121 1.00 16.46 115 ASP A CA 1
ATOM 921 C C . ASP A 1 123 ? -8.051 30.047 33.889 1.00 16.70 115 ASP A C 1
ATOM 922 O O . ASP A 1 123 ? -8.191 28.833 33.999 1.00 16.97 115 ASP A O 1
ATOM 927 N N . CYS A 1 124 ? -8.169 30.663 32.723 1.00 16.30 116 CYS A N 1
ATOM 928 C CA . CYS A 1 124 ? -8.542 29.968 31.506 1.00 16.64 116 CYS A CA 1
ATOM 929 C C . CYS A 1 124 ? -7.373 29.918 30.517 1.00 16.54 116 CYS A C 1
ATOM 930 O O . CYS A 1 124 ? -6.549 30.863 30.475 1.00 18.30 116 CYS A O 1
ATOM 933 N N . VAL A 1 125 ? -7.352 28.835 29.740 1.00 15.79 117 VAL A N 1
ATOM 934 C CA . VAL A 1 125 ? -6.470 28.757 28.596 1.00 17.52 117 VAL A CA 1
ATOM 935 C C . VAL A 1 125 ? -7.355 28.695 27.371 1.00 17.28 117 VAL A C 1
ATOM 936 O O . VAL A 1 125 ? -8.180 27.773 27.238 1.00 17.71 117 VAL A O 1
ATOM 943 N N . GLN A 1 126 ? -7.198 29.709 26.517 1.00 19.94 118 GLN A N 1
ATOM 944 C CA . GLN A 1 126 ? -7.983 29.810 25.305 1.00 18.92 118 GLN A CA 1
ATOM 945 C C . GLN A 1 126 ? -7.281 28.995 24.227 1.00 18.64 118 GLN A C 1
ATOM 946 O O . GLN A 1 126 ? -6.164 29.335 23.773 1.00 21.12 118 GLN A O 1
ATOM 952 N N . ILE A 1 127 ? -7.935 27.920 23.815 1.00 19.69 119 ILE A N 1
ATOM 953 C CA . ILE A 1 127 ? -7.380 26.952 22.877 1.00 19.25 119 ILE A CA 1
ATOM 954 C C . ILE A 1 127 ? -8.194 26.966 21.578 1.00 19.49 119 ILE A C 1
ATOM 955 O O . ILE A 1 127 ? -9.430 27.004 21.635 1.00 19.04 119 ILE A O 1
ATOM 960 N N . PRO A 1 128 ? -7.530 26.974 20.397 1.00 20.95 120 PRO A N 1
ATOM 961 C CA . PRO A 1 128 ? -8.219 27.101 19.099 1.00 21.95 120 PRO A CA 1
ATOM 962 C C . PRO A 1 128 ? -8.871 25.793 18.640 1.00 21.91 120 PRO A C 1
ATOM 963 O O . PRO A 1 128 ? -8.512 25.185 17.613 1.00 22.43 120 PRO A O 1
ATOM 967 N N . ILE A 1 129 ? -9.865 25.402 19.435 1.00 18.92 121 ILE A N 1
ATOM 968 C CA . ILE A 1 129 ? -10.655 24.211 19.206 1.00 19.48 121 ILE A CA 1
ATOM 969 C C . ILE A 1 129 ? -12.140 24.550 19.334 1.00 18.88 121 ILE A C 1
ATOM 970 O O . ILE A 1 129 ? -12.512 25.543 19.945 1.00 18.50 121 ILE A O 1
ATOM 975 N N . LYS A 1 130 ? -12.986 23.694 18.768 1.00 18.24 122 LYS A N 1
ATOM 976 C CA A LYS A 1 130 ? -14.423 23.876 18.814 0.60 18.40 122 LYS A CA 1
ATOM 977 C CA B LYS A 1 130 ? -14.430 23.865 18.815 0.40 18.31 122 LYS A CA 1
ATOM 978 C C . LYS A 1 130 ? -15.067 23.223 20.051 1.00 18.47 122 LYS A C 1
ATOM 979 O O . LYS A 1 130 ? -16.071 23.724 20.573 1.00 19.29 122 LYS A O 1
ATOM 990 N N . HIS A 1 131 ? -14.489 22.107 20.508 1.00 16.73 123 HIS A N 1
ATOM 991 C CA . HIS A 1 131 ? -15.001 21.350 21.674 1.00 18.63 123 HIS A CA 1
ATOM 992 C C . HIS A 1 131 ? -13.817 20.942 22.487 1.00 17.02 123 HIS A C 1
ATOM 993 O O . HIS A 1 131 ? -12.783 20.559 21.914 1.00 17.89 123 HIS A O 1
ATOM 1000 N N . SER A 1 132 ? -13.949 20.946 23.813 1.00 17.37 124 SER A N 1
ATOM 1001 C CA . SER A 1 132 ? -12.901 20.390 24.649 1.00 16.73 124 SER A CA 1
ATOM 1002 C C . SER A 1 132 ? -12.961 18.854 24.776 1.00 16.26 124 SER A C 1
ATOM 1003 O O . SER A 1 132 ? -12.915 18.284 25.886 1.00 17.67 124 SER A O 1
ATOM 1006 N N . SER A 1 133 ? -13.064 18.210 23.607 1.00 17.62 125 SER A N 1
ATOM 1007 C CA . SER A 1 133 ? -13.017 16.758 23.565 1.00 17.32 125 SER A CA 1
ATOM 1008 C C . SER A 1 133 ? -11.583 16.292 23.566 1.00 16.36 125 SER A C 1
ATOM 1009 O O . SER A 1 133 ? -10.631 17.000 23.200 1.00 18.16 125 SER A O 1
ATOM 1012 N N . THR A 1 134 ? -11.441 15.024 23.949 1.00 16.66 126 THR A N 1
ATOM 1013 C CA . THR A 1 134 ? -10.147 14.409 23.954 1.00 16.71 126 THR A CA 1
ATOM 1014 C C . THR A 1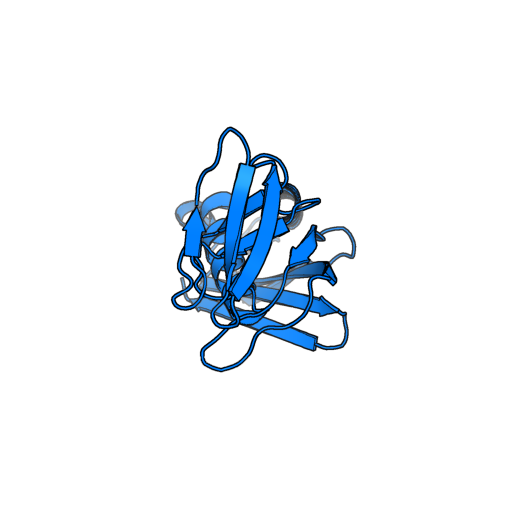 134 ? -9.461 14.438 22.594 1.00 17.58 126 THR A C 1
ATOM 1015 O O . THR A 1 134 ? -8.283 14.725 22.487 1.00 18.50 126 THR A O 1
ATOM 1019 N N . GLU A 1 135 ? -10.247 14.180 21.550 1.00 17.43 127 GLU A N 1
ATOM 1020 C CA . GLU A 1 1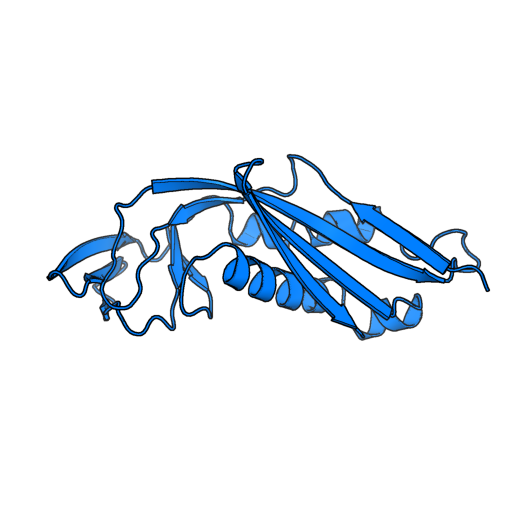35 ? -9.805 14.196 20.166 1.00 16.95 127 GLU A CA 1
ATOM 1021 C C . GLU A 1 135 ? -9.273 15.564 19.747 1.00 17.19 127 GLU A C 1
ATOM 1022 O O . GLU A 1 135 ? -8.177 15.659 19.201 1.00 17.36 127 GLU A O 1
ATOM 1028 N N . GLU A 1 136 ? -10.038 16.622 19.993 1.00 17.96 128 GLU A N 1
ATOM 1029 C CA . GLU A 1 136 ? -9.608 17.942 19.560 1.00 17.01 128 GLU A CA 1
ATOM 1030 C C . GLU A 1 136 ? -8.451 18.483 20.408 1.00 16.86 128 GLU A C 1
ATOM 1031 O O . GLU A 1 136 ? -7.584 19.172 19.866 1.00 19.59 128 GLU A O 1
ATOM 1037 N N . ILE A 1 137 ? -8.441 18.151 21.689 1.00 16.88 129 ILE A N 1
ATOM 1038 C CA . ILE A 1 137 ? -7.299 18.483 22.532 1.00 16.18 129 ILE A CA 1
ATOM 1039 C C . ILE A 1 137 ? -6.047 17.784 22.008 1.00 18.63 129 ILE A C 1
ATOM 1040 O O . ILE A 1 137 ? -4.968 18.380 21.912 1.00 18.69 129 ILE A O 1
ATOM 1045 N N . GLY A 1 138 ? -6.180 16.512 21.640 1.00 18.41 130 GLY A N 1
ATOM 1046 C CA . GLY A 1 138 ? -5.049 15.802 21.073 1.00 20.11 130 GLY A CA 1
ATOM 1047 C C . GLY A 1 138 ? -4.508 16.433 19.788 1.00 18.32 130 GLY A C 1
ATOM 1048 O O . GLY A 1 138 ? -3.292 16.560 19.603 1.00 20.21 130 GLY A O 1
ATOM 1049 N N . LEU A 1 139 ? -5.380 16.819 18.864 1.00 18.87 131 LEU A N 1
ATOM 1050 C CA . LEU A 1 139 ? -4.945 17.507 17.654 1.00 18.22 131 LEU A CA 1
ATOM 1051 C C . LEU A 1 139 ? -4.159 18.782 17.967 1.00 19.78 131 LEU A C 1
ATOM 1052 O O . LEU A 1 139 ? -3.141 19.052 17.353 1.00 21.45 131 LEU A O 1
ATOM 1057 N N . TYR A 1 140 ? -4.665 19.565 18.925 1.00 19.72 132 TYR A N 1
ATOM 1058 C CA . TYR A 1 140 ? -4.023 20.794 19.326 1.00 19.04 132 TYR A CA 1
ATOM 1059 C C . TYR A 1 140 ? -2.618 20.489 19.872 1.00 19.06 132 TYR A C 1
ATOM 1060 O O . TYR A 1 140 ? -1.636 21.147 19.504 1.00 20.46 132 TYR A O 1
ATOM 1069 N N . ILE A 1 141 ? -2.538 19.486 20.748 1.00 18.06 133 ILE A N 1
ATOM 1070 C CA . ILE A 1 141 ? -1.248 19.149 21.381 1.00 18.43 133 ILE A CA 1
ATOM 1071 C C . ILE A 1 141 ? -0.254 18.656 20.351 1.00 19.26 133 ILE A C 1
ATOM 1072 O O . ILE A 1 141 ? 0.939 19.020 20.408 1.00 20.65 133 ILE A O 1
ATOM 1077 N N . LEU A 1 142 ? -0.708 17.827 19.431 1.00 18.09 134 LEU A N 1
ATOM 1078 C CA . LEU A 1 142 ? 0.176 17.348 18.370 1.00 19.72 134 LEU A CA 1
ATOM 1079 C C . LEU A 1 142 ? 0.788 18.514 17.590 1.00 21.77 134 LEU A C 1
ATOM 1080 O O . LEU A 1 142 ? 1.997 18.556 17.336 1.00 20.86 134 LEU A O 1
ATOM 1085 N N . ASN A 1 143 ? -0.061 19.461 17.176 1.00 20.82 135 ASN A N 1
ATOM 1086 C CA . ASN A 1 143 ? 0.430 20.616 16.447 1.00 24.23 135 ASN A CA 1
ATOM 1087 C C . ASN A 1 143 ? 1.432 21.426 17.280 1.00 22.89 135 ASN A C 1
ATOM 1088 O O . ASN A 1 143 ? 2.499 21.822 16.791 1.00 23.30 135 ASN A O 1
ATOM 1097 N N . GLN A 1 144 ? 1.118 21.643 18.541 1.00 21.45 136 GLN A N 1
ATOM 1098 C CA . GLN A 1 144 ? 1.996 22.402 19.443 1.00 21.19 136 GLN A CA 1
ATOM 1099 C C . GLN A 1 144 ? 3.320 21.697 19.641 1.00 24.69 136 GLN A C 1
ATOM 1100 O O . GLN A 1 144 ? 4.371 22.347 19.700 1.00 26.08 136 GLN A O 1
ATOM 1106 N N . LEU A 1 145 ? 3.281 20.372 19.736 1.00 21.70 137 LEU A N 1
ATOM 1107 C CA . LEU A 1 145 ? 4.521 19.604 19.953 1.00 21.61 137 LEU A CA 1
ATOM 1108 C C . LEU A 1 145 ? 5.454 19.643 18.768 1.00 24.21 137 LEU A C 1
ATOM 1109 O O . LEU A 1 145 ? 6.688 19.740 18.915 1.0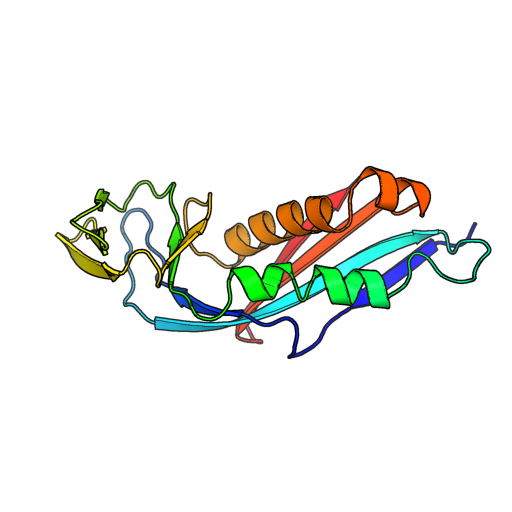0 24.66 137 LEU A O 1
ATOM 1114 N N . ILE A 1 146 ? 4.894 19.554 17.570 1.00 22.77 138 ILE A N 1
ATOM 1115 C CA . ILE A 1 146 ? 5.709 19.621 16.394 1.00 23.52 138 ILE A CA 1
ATOM 1116 C C . ILE A 1 146 ? 6.353 21.008 16.322 1.00 27.43 138 ILE A C 1
ATOM 1117 O O . ILE A 1 146 ? 7.531 21.121 16.003 1.00 26.60 138 ILE A O 1
ATOM 1122 N N . GLU A 1 147 ? 5.598 22.053 16.663 1.00 25.63 139 GLU A N 1
ATOM 1123 C CA . GLU A 1 147 ? 6.161 23.414 16.691 1.00 28.79 139 GLU A CA 1
ATOM 1124 C C . GLU A 1 147 ? 7.281 23.573 17.722 1.00 29.29 139 GLU A C 1
ATOM 1125 O O . GLU A 1 147 ? 8.316 24.188 17.451 1.00 30.54 139 GLU A O 1
ATOM 1131 N N . GLU A 1 148 ? 7.070 23.009 18.904 1.00 26.99 140 GLU A N 1
ATOM 1132 C CA . GLU A 1 148 ? 8.028 23.150 20.009 1.00 27.83 140 GLU A CA 1
ATOM 1133 C C . GLU A 1 148 ? 9.301 22.353 19.818 1.00 29.23 140 GLU A C 1
ATOM 1134 O O . GLU A 1 148 ? 10.387 22.843 20.169 1.00 29.85 140 GLU A O 1
ATOM 1140 N N . ILE A 1 149 ? 9.186 21.130 19.303 1.00 27.43 141 ILE A N 1
ATOM 1141 C CA . ILE A 1 149 ? 10.389 20.333 18.975 1.00 25.67 141 ILE A CA 1
ATOM 1142 C C . ILE A 1 149 ? 11.102 20.890 17.749 1.00 29.19 141 ILE A C 1
ATOM 1143 O O . ILE A 1 149 ? 12.347 20.846 17.682 1.00 30.43 141 ILE A O 1
ATOM 1148 N N . ASP A 1 150 ? 10.292 21.415 16.823 1.00 29.27 142 ASP A N 1
ATOM 1149 C CA . ASP A 1 150 ? 10.682 22.107 15.588 1.00 30.58 142 ASP A CA 1
ATOM 1150 C C . ASP A 1 150 ? 10.708 21.135 14.413 1.00 29.91 142 ASP A C 1
ATOM 1151 O O . ASP A 1 150 ? 11.424 20.133 14.451 1.00 29.97 142 ASP A O 1
ATOM 1156 N N . LEU A 1 151 ? 9.935 21.431 13.372 1.00 28.81 143 LEU A N 1
ATOM 1157 C CA . LEU A 1 151 ? 9.782 20.492 12.278 1.00 29.60 143 LEU A CA 1
ATOM 1158 C C . LEU A 1 151 ? 11.095 20.288 11.524 1.00 29.88 143 LEU A C 1
ATOM 1159 O O . LEU A 1 151 ? 11.451 19.136 11.252 1.00 29.50 143 LEU A O 1
ATOM 1164 N N . PRO A 1 152 ? 11.845 21.372 11.205 1.00 29.25 144 PRO A N 1
ATOM 1165 C CA . PRO A 1 152 ? 13.133 21.112 10.558 1.00 29.86 144 PRO A CA 1
ATOM 1166 C C . PRO A 1 152 ? 14.090 20.271 11.382 1.00 29.52 144 PRO A C 1
ATOM 1167 O O . PRO A 1 152 ? 14.799 19.445 10.832 1.00 29.39 144 PRO A O 1
ATOM 1171 N N . PHE A 1 153 ? 14.099 20.468 12.698 1.00 29.70 145 PHE A N 1
ATOM 1172 C CA . PHE A 1 153 ? 14.932 19.637 13.562 1.00 28.87 145 PHE A CA 1
ATOM 1173 C C . PHE A 1 153 ? 14.487 18.185 13.506 1.00 26.07 145 PHE A C 1
ATOM 1174 O O . PHE A 1 153 ? 15.331 17.279 13.405 1.00 26.28 145 PHE A O 1
ATOM 1182 N N . LEU A 1 154 ? 13.172 17.947 13.550 1.00 25.41 146 LEU A N 1
ATOM 1183 C CA . LEU A 1 154 ? 12.669 16.571 13.440 1.00 22.77 146 LEU A CA 1
ATOM 1184 C C . LEU A 1 154 ? 13.159 15.940 12.126 1.00 23.04 146 LEU A C 1
ATOM 1185 O O . LEU A 1 154 ? 13.588 14.774 12.099 1.00 24.97 146 LEU A O 1
ATOM 1190 N N . LYS A 1 155 ? 13.104 16.690 11.055 1.00 26.08 147 LYS A N 1
ATOM 1191 C CA . LYS A 1 155 ? 13.557 16.153 9.786 1.00 28.26 147 LYS A CA 1
ATOM 1192 C C . LYS A 1 155 ? 15.072 15.893 9.726 1.00 27.74 147 LYS A C 1
ATOM 1193 O O . LYS A 1 155 ? 15.506 14.913 9.099 1.00 29.23 147 LYS A O 1
ATOM 1199 N N . THR A 1 156 ? 15.879 16.715 10.402 1.00 28.39 148 THR A N 1
ATOM 1200 C CA . THR A 1 156 ? 17.324 16.432 10.502 1.00 27.42 148 THR A CA 1
ATOM 1201 C C . THR A 1 156 ? 17.597 15.086 11.170 1.00 28.85 148 THR A C 1
ATOM 1202 O O . THR A 1 156 ? 18.619 14.436 10.916 1.00 28.51 148 THR A O 1
ATOM 1206 N N . ARG A 1 157 ? 16.707 14.694 12.080 1.00 26.23 149 ARG A N 1
ATOM 1207 C CA . ARG A 1 157 ? 16.836 13.415 12.804 1.00 24.34 149 ARG A CA 1
ATOM 1208 C C . ARG A 1 157 ? 16.205 12.215 12.084 1.00 25.60 149 ARG A C 1
ATOM 1209 O O . ARG A 1 157 ? 16.264 11.105 12.557 1.00 26.66 149 ARG A O 1
ATOM 1217 N N . SER A 1 158 ? 15.605 12.482 10.919 1.00 24.03 150 SER A N 1
ATOM 1218 C CA . SER A 1 158 ? 14.936 11.480 10.068 1.00 24.25 150 SER A CA 1
ATOM 1219 C C . SER A 1 158 ? 13.525 11.111 10.514 1.00 23.87 150 SER A C 1
ATOM 1220 O O . SER A 1 158 ? 12.936 10.162 10.000 1.00 24.99 150 SER A O 1
ATOM 1223 N N . VAL A 1 159 ? 12.972 11.845 11.475 1.00 22.01 151 VAL A N 1
ATOM 1224 C CA . VAL A 1 159 ? 11.645 11.538 11.981 1.00 24.04 151 VAL A CA 1
ATOM 1225 C C . VAL A 1 159 ? 10.629 11.770 10.867 1.00 23.41 151 VAL A C 1
ATOM 1226 O O . VAL A 1 159 ? 10.656 12.809 10.226 1.00 24.22 151 VAL A O 1
ATOM 1230 N N . ASN A 1 160 ? 9.780 10.774 10.617 1.00 22.24 152 ASN A N 1
ATOM 1231 C CA . ASN A 1 160 ? 8.727 10.907 9.606 1.00 22.09 152 ASN A CA 1
ATOM 1232 C C . ASN A 1 160 ? 7.287 10.669 10.076 1.00 21.93 152 ASN A C 1
ATOM 1233 O O . ASN A 1 160 ? 6.351 10.636 9.272 1.00 23.97 152 ASN A O 1
ATOM 1238 N N . TYR A 1 161 ? 7.125 10.535 11.392 1.00 19.80 153 TYR A N 1
ATOM 1239 C CA . TYR A 1 161 ? 5.820 10.237 11.965 1.00 20.61 153 TYR A CA 1
ATOM 1240 C C . TYR A 1 161 ? 5.787 10.701 13.402 1.00 19.44 153 TYR A C 1
ATOM 1241 O O . TYR A 1 161 ? 6.709 10.412 14.174 1.00 20.27 153 TYR A O 1
ATOM 1250 N N . MET A 1 162 ? 4.722 11.450 13.749 1.00 19.54 154 MET A N 1
ATOM 1251 C CA . MET A 1 162 ? 4.514 11.980 15.097 1.00 19.14 154 MET A CA 1
ATOM 1252 C C . MET A 1 162 ? 3.091 11.635 15.493 1.00 19.21 154 MET A C 1
ATOM 1253 O O . MET A 1 162 ? 2.176 11.763 14.682 1.00 19.73 154 MET A O 1
ATOM 1258 N N . GLU A 1 163 ? 2.938 11.160 16.726 1.00 19.21 155 GLU A N 1
ATOM 1259 C CA . GLU A 1 163 ? 1.631 10.679 17.202 1.00 18.43 155 GLU A CA 1
ATOM 1260 C C . GLU A 1 163 ? 1.464 10.992 18.681 1.00 17.16 155 GLU A C 1
ATOM 1261 O O . GLU A 1 163 ? 2.327 10.696 19.507 1.00 20.12 155 GLU A O 1
ATOM 1267 N N . VAL A 1 164 ? 0.348 11.627 19.014 1.00 16.60 156 VAL A N 1
ATOM 1268 C CA . VAL A 1 164 ? -0.013 11.951 20.374 1.00 17.29 156 VAL A CA 1
ATOM 1269 C C . VAL A 1 164 ? -1.242 11.175 20.823 1.00 17.31 156 VAL A C 1
ATOM 1270 O O . VAL A 1 164 ? -2.218 11.038 20.071 1.00 18.34 156 VAL A O 1
ATOM 1274 N N . THR A 1 165 ? -1.174 10.668 22.056 1.00 16.93 157 THR A N 1
ATOM 1275 C CA . THR A 1 165 ? -2.310 10.077 22.753 1.00 17.04 157 THR A CA 1
ATOM 1276 C C . THR A 1 165 ? -2.616 10.971 23.936 1.00 17.94 157 THR A C 1
ATOM 1277 O O . THR A 1 165 ? -1.746 11.273 24.732 1.00 20.46 157 THR A O 1
ATOM 1281 N N . VAL A 1 166 ? -3.873 11.400 24.039 1.00 17.11 158 VAL A N 1
ATOM 1282 C CA . VAL A 1 166 ? -4.371 12.156 25.208 1.00 17.46 158 VAL A CA 1
ATOM 1283 C C . VAL A 1 166 ? -5.455 11.321 25.864 1.00 18.22 158 VAL A C 1
ATOM 1284 O O . VAL A 1 166 ? -6.336 10.732 25.220 1.00 17.74 158 VAL A O 1
ATOM 1288 N N . SER A 1 167 ? -5.400 11.256 27.188 1.00 20.78 159 SER A N 1
ATOM 1289 C CA . SER A 1 167 ? -6.505 10.658 27.950 1.00 25.21 159 SER A CA 1
ATOM 1290 C C . SER A 1 167 ? -7.121 11.648 28.913 1.00 22.94 159 SER A C 1
ATOM 1291 O O . SER A 1 167 ? -6.381 12.389 29.558 1.00 20.79 159 SER A O 1
ATOM 1294 N N . GLU A 1 168 ? -8.461 11.704 29.005 1.00 23.42 160 GLU A N 1
ATOM 1295 C CA . GLU A 1 168 ? -9.149 12.415 30.054 1.00 22.12 160 GLU A CA 1
ATOM 1296 C C . GLU A 1 168 ? -8.966 11.616 31.337 1.00 21.78 160 GLU A C 1
ATOM 1297 O O . GLU A 1 168 ? -8.816 12.185 32.375 1.00 23.17 160 GLU A O 1
ATOM 1303 N N . SER A 1 169 ? -9.049 10.302 31.226 1.00 24.61 161 SER A N 1
ATOM 1304 C CA . SER A 1 169 ? -8.885 9.379 32.356 1.00 26.00 161 SER A CA 1
ATOM 1305 C C . SER A 1 169 ? -8.240 8.164 31.709 1.00 28.46 161 SER A C 1
ATOM 1306 O O . SER A 1 169 ? -8.345 7.999 30.480 1.00 27.37 161 SER A O 1
ATOM 1309 N N . PRO A 1 170 ? -7.563 7.336 32.489 1.00 28.53 162 PRO A N 1
ATOM 1310 C CA . PRO A 1 170 ? -6.793 6.296 31.768 1.00 32.49 162 PRO A CA 1
ATOM 1311 C C . PRO A 1 170 ? -7.674 5.362 30.944 1.00 32.23 162 PRO A C 1
ATOM 1312 O O . PRO A 1 170 ? -7.190 4.812 29.933 1.00 36.00 162 PRO A O 1
ATOM 1316 N N . SER A 1 171 ? -8.948 5.241 31.305 1.00 26.83 163 SER A N 1
ATOM 1317 C CA . SER A 1 171 ? -9.853 4.341 30.556 1.00 24.68 163 SER A CA 1
ATOM 1318 C C . SER A 1 171 ? -10.337 4.835 29.213 1.00 25.06 163 SER A C 1
ATOM 1319 O O . SER A 1 171 ? -11.017 4.092 28.497 1.00 24.65 163 SER A O 1
ATOM 1322 N N . GLN A 1 172 ? -10.066 6.095 28.861 1.00 22.40 164 GLN A N 1
ATOM 1323 C CA . GLN A 1 172 ? -10.526 6.571 27.570 1.00 21.14 164 GLN A CA 1
ATOM 1324 C C . GLN A 1 172 ? -9.536 7.526 26.925 1.00 19.75 164 GLN A C 1
ATOM 1325 O O . GLN A 1 172 ? -9.244 8.604 27.480 1.00 22.57 164 GLN A O 1
ATOM 1331 N N . LYS A 1 173 ? -8.968 7.088 25.815 1.00 19.13 165 LYS A N 1
ATOM 1332 C CA . LYS A 1 173 ? -7.867 7.806 25.182 1.00 20.32 165 LYS A CA 1
ATOM 1333 C C . LYS A 1 173 ? -8.183 8.053 23.718 1.00 18.52 165 LYS A C 1
ATOM 1334 O O . LYS A 1 173 ? -8.901 7.272 23.058 1.00 19.48 165 LYS A O 1
ATOM 1340 N N . ALA A 1 174 ? -7.647 9.151 23.197 1.00 16.46 166 ALA A N 1
ATOM 1341 C CA . ALA A 1 174 ? -7.696 9.457 21.784 1.00 15.90 166 ALA A CA 1
ATOM 1342 C C . ALA A 1 174 ? -6.294 9.680 21.267 1.00 16.86 166 ALA A C 1
ATOM 1343 O O . ALA A 1 174 ? -5.488 10.346 21.887 1.00 16.67 166 ALA A O 1
ATOM 1345 N N . THR A 1 175 ? -6.037 9.121 20.081 1.00 16.48 167 THR A N 1
ATOM 1346 C CA . THR A 1 175 ? -4.733 9.162 19.423 1.00 17.28 167 THR A CA 1
ATOM 1347 C C . THR A 1 175 ? -4.826 9.747 18.014 1.00 17.82 167 THR A C 1
ATOM 1348 O O . THR A 1 175 ? -5.673 9.331 17.173 1.00 17.96 167 THR A O 1
ATOM 1352 N N . VAL A 1 176 ? -3.960 10.736 17.737 1.00 17.49 168 VAL A N 1
ATOM 1353 C CA . VAL A 1 176 ? -3.898 11.427 16.459 1.00 18.59 168 VAL A CA 1
ATOM 1354 C C . VAL A 1 176 ? -2.446 11.455 15.983 1.00 17.24 168 VAL A C 1
ATOM 1355 O O . VAL A 1 176 ? -1.520 11.412 16.793 1.00 17.46 168 VAL A O 1
ATOM 1359 N N . HIS A 1 177 ? -2.254 11.524 14.670 1.00 19.51 169 HIS A N 1
ATOM 1360 C CA . HIS A 1 177 ? -0.899 11.515 14.097 1.00 19.84 169 HIS A CA 1
ATOM 1361 C C . HIS A 1 177 ? -0.780 12.405 12.891 1.00 22.12 169 HIS A C 1
ATOM 1362 O O . HIS A 1 177 ? -1.791 12.837 12.291 1.00 21.50 169 HIS A O 1
ATOM 1369 N N . ARG A 1 178 ? 0.482 12.683 12.569 1.00 20.57 170 ARG A N 1
ATOM 1370 C CA . ARG A 1 178 ? 0.861 13.376 11.359 1.00 22.17 170 ARG A CA 1
ATOM 1371 C C . ARG A 1 178 ? 2.082 12.688 10.774 1.00 22.07 170 ARG A C 1
ATOM 1372 O O . ARG A 1 178 ? 3.061 12.390 11.442 1.00 21.40 170 ARG A O 1
ATOM 1380 N N . ASN A 1 179 ? 2.022 12.492 9.458 1.00 21.80 171 ASN A N 1
ATOM 1381 C CA . ASN A 1 179 ? 3.178 12.046 8.703 1.00 24.03 171 ASN A CA 1
ATOM 1382 C C . ASN A 1 179 ? 3.904 13.317 8.282 1.00 26.83 171 ASN A C 1
ATOM 1383 O O . ASN A 1 179 ? 3.261 14.262 7.789 1.00 26.07 171 ASN A O 1
ATOM 1388 N N . ILE A 1 180 ? 5.208 13.370 8.526 1.00 25.42 172 ILE A N 1
ATOM 1389 C CA . ILE A 1 180 ? 5.970 14.570 8.267 1.00 25.89 172 ILE A CA 1
ATOM 1390 C C . ILE A 1 180 ? 7.188 14.258 7.394 1.00 30.04 172 ILE A C 1
ATOM 1391 O O . ILE A 1 180 ? 7.455 13.071 7.139 1.00 25.85 172 ILE A O 1
#

Sequence (163 aa):
DQQIAELLVESPLFSSFNCAHFIIAFKGFRETLHGHNYNVSLRLRGNIQGDGYVIDFSILKEKVRRKVCKQLDHHFILPMYSDVLNIQEEVNDNFKITCEEDNSEYSFPKRRDCVQIPIKKHSSTEEIGLYILNQLIEEIDLPFLKTRSVNYMEVTVSESPSQKATVHRNI

Nearest PDB structures (foldseek):
  3m0n-assembly1_A  TM=1.005E+00  e=2.907E-36  Plasmodium vivax
  3lze-assembly1_A  TM=1.005E+00  e=3.087E-36  Plasmodium vivax
  2a0s-assembly1_A  TM=1.005E+00  e=3.929E-36  Plasmodium vivax
  1y13-assembly1_A  TM=9.932E-01  e=1.694E-31  Plasmodium falciparum
  2dtt-assembly2_E  TM=8.390E-01  e=8.321E-07  Pyrococcus horikoshii OT3

Solvent-accessible surface area: 8792 Å² total; per-residue (Å²): 163,130,135,28,80,26,66,5,113,24,126,122,1,31,0,61,8,33,0,4,26,6,97,139,78,90,79,46,96,78,66,38,43,109,0,42,0,13,0,70,0,87,4,41,76,52,93,95,51,116,3,2,48,99,74,54,1,95,85,43,1,106,99,2,2,153,80,5,29,145,49,12,1,0,4,77,128,15,84,10,20,98,50,92,119,52,137,112,42,17,60,0,31,7,91,84,117,31,111,33,65,29,59,64,201,63,13,21,82,7,65,12,89,37,0,24,14,104,39,4,0,101,39,0,5,56,37,0,6,115,41,7,62,70,87,68,0,112,100,40,34,2,84,20,0,20,0,21,0,7,21,37,117,106,98,135,15,72,25,102,87,108,41

InterPro domains:
  IPR007115 6-pyruvoyl tetrahydropterin synthase/QueD family [PF01242] (22-169)
  IPR007115 6-pyruvoyl tetrahydropterin synthase/QueD family [PTHR12589] (15-171)
  IPR038418 6-pyruvoyl tetrahydropterin synthase/QueD superfamily [G3DSA:3.30.479.10] (10-172)

Radius of gyration: 17.71 Å; Cα contacts (8 Å, |Δi|>4): 355; chains: 1; bounding box: 55×42×28 Å

B-factor: mean 25.95, std 9.2, range [13.62, 66.01]

Foldseek 3Di:
DAKDKDKDWDLLLWAWEWEWWDDVPDTDDIDIFGKTKMKMWMFHQDPVRHLDDVVLLVVLSNVLRVLRHQAYEAAQQAPFWDWDCDPQWTWIAGPVRDIDIDGPVRYDYFPHHTPDQARVQVRSQVSSCVSSDVVNNVVSGIFKMKMWMDRYVVDIDMDMDGD